Protein AF-A0A9D6BQ24-F1 (afdb_monomer_lite)

Radius of gyration: 35.03 Å; chains: 1; bounding box: 76×33×84 Å

Foldseek 3Di:
DDDPDDDPVNVVVVLVVCLVVQPLDDDDLVNQVSCCVNVVDHDPPRDRPCVVVSRVVSVLVPDDPVRNVVVVVVVVVVVVVVVVVVVVVVVCVVVVVVVCLVVVLLVQLLVCVVVVDDLVVSCVVSVHDSVVSVVSVVVVVD

pLDDT: mean 91.14, std 6.83, range [42.44, 97.69]

Secondary structure (DSSP, 8-state):
-PPPPPPHHHHHHHHHHHHHH--S---SHHHHHHHHHHHS---TT---TTHHHHHHHHHHHHS-HHHHHHHHHHHHHHHHHHHHHHHHHHHHHHHHHHHHHHHHHHHHHHHHHHTT--HHHHHHHHT--HHHHHHHHHHHH-

Sequence (142 aa):
MEKPLISFDYAIKYLLKCIQKFNDEIRSEIDEWLYMAKHEQIRPDFQSRGMEKVSERLQILKMTDVERRNYWQYLKQSASEQDYYLCAEAKGRAEGKMEGQAESKVETAIKLLKLGLDKSLIATATDLVLEQVEQLEKELNS

Structure (mmCIF, N/CA/C/O backbone):
data_AF-A0A9D6BQ24-F1
#
_entry.id   AF-A0A9D6BQ24-F1
#
loop_
_atom_site.group_PDB
_atom_site.id
_atom_site.type_symbol
_atom_site.label_atom_id
_atom_site.label_alt_id
_atom_site.label_comp_id
_atom_site.label_asym_id
_atom_site.label_entity_id
_atom_site.label_seq_id
_atom_site.pdbx_PDB_ins_code
_atom_site.Cartn_x
_atom_site.Cartn_y
_atom_site.Cartn_z
_atom_site.occupancy
_atom_site.B_iso_or_equiv
_atom_site.auth_seq_id
_atom_site.auth_comp_id
_atom_site.auth_asym_id
_atom_site.auth_atom_id
_atom_site.pdbx_PDB_model_num
ATOM 1 N N . MET A 1 1 ? 41.443 19.665 -13.534 1.00 42.44 1 MET A N 1
ATOM 2 C CA . MET A 1 1 ? 40.699 19.850 -14.797 1.00 42.44 1 MET A CA 1
ATOM 3 C C . MET A 1 1 ? 39.318 19.257 -14.599 1.00 42.44 1 MET A C 1
ATOM 5 O O . MET A 1 1 ? 39.213 18.044 -14.464 1.00 42.44 1 MET A O 1
ATOM 9 N N . GLU A 1 2 ? 38.289 20.092 -14.489 1.00 58.97 2 GLU A N 1
ATOM 10 C CA . GLU A 1 2 ? 36.900 19.624 -14.464 1.00 58.97 2 GLU A CA 1
ATOM 11 C C . GLU A 1 2 ? 36.535 19.109 -15.860 1.00 58.97 2 GLU A C 1
ATOM 13 O O . GLU A 1 2 ? 36.794 19.775 -16.863 1.00 58.97 2 GLU A O 1
ATOM 18 N N . LYS A 1 3 ? 36.003 17.885 -15.946 1.00 58.94 3 LYS A N 1
ATOM 19 C CA . LYS A 1 3 ? 35.505 17.350 -17.217 1.00 58.94 3 LYS A CA 1
ATOM 20 C C . LYS A 1 3 ? 34.317 18.215 -17.658 1.00 58.94 3 LYS A C 1
ATOM 22 O O . LYS A 1 3 ? 33.426 18.429 -16.835 1.00 58.94 3 LYS A O 1
ATOM 27 N N . PRO A 1 4 ? 34.268 18.693 -18.914 1.00 71.56 4 PRO A N 1
ATOM 28 C CA . PRO A 1 4 ? 33.129 19.467 -19.383 1.00 71.56 4 PRO A CA 1
ATOM 29 C C . PRO A 1 4 ? 31.863 18.614 -19.285 1.00 71.56 4 PRO A C 1
ATOM 31 O O . PRO A 1 4 ? 31.845 17.456 -19.712 1.00 71.56 4 PRO A O 1
ATOM 34 N N . LEU A 1 5 ? 30.814 19.185 -18.694 1.00 75.56 5 LEU A N 1
ATOM 35 C CA . LEU A 1 5 ? 29.521 18.527 -18.573 1.00 75.56 5 LEU A CA 1
ATOM 36 C C . LEU A 1 5 ? 28.941 18.352 -19.982 1.00 75.56 5 LEU A C 1
ATOM 38 O O . LEU A 1 5 ? 28.716 19.326 -20.701 1.00 75.56 5 LEU A O 1
ATOM 42 N N . ILE A 1 6 ? 28.727 17.107 -20.401 1.00 77.12 6 ILE A N 1
ATOM 43 C CA . ILE A 1 6 ? 28.068 16.817 -21.674 1.00 77.12 6 ILE A CA 1
ATOM 44 C C . ILE A 1 6 ? 26.615 17.285 -21.555 1.00 77.12 6 ILE A C 1
ATOM 46 O O . ILE A 1 6 ? 25.906 16.881 -20.634 1.00 77.12 6 ILE A O 1
ATOM 50 N N . SER A 1 7 ? 26.168 18.132 -22.486 1.00 88.25 7 SER A N 1
ATOM 51 C CA . SER A 1 7 ? 24.765 18.550 -22.547 1.00 88.25 7 SER A CA 1
ATOM 52 C C . SER A 1 7 ? 23.850 17.335 -22.717 1.00 88.25 7 SER A C 1
ATOM 54 O O . SER A 1 7 ? 24.127 16.452 -23.532 1.00 88.25 7 SER A O 1
ATOM 56 N N . PHE A 1 8 ? 22.735 17.308 -21.987 1.00 87.25 8 PHE A N 1
ATOM 57 C CA . PHE A 1 8 ? 21.748 16.230 -22.058 1.00 87.25 8 PHE A CA 1
ATOM 58 C C . PHE A 1 8 ? 21.223 16.005 -23.487 1.00 87.25 8 PHE A C 1
ATOM 60 O O . PHE A 1 8 ? 21.099 14.865 -23.927 1.00 87.25 8 PHE A O 1
ATOM 67 N N . ASP A 1 9 ? 21.014 17.081 -24.252 1.00 89.62 9 ASP A N 1
ATOM 68 C CA . ASP A 1 9 ? 20.611 17.009 -25.664 1.00 89.62 9 ASP A CA 1
ATOM 69 C C . ASP A 1 9 ? 21.660 16.287 -26.530 1.00 89.62 9 ASP A C 1
ATOM 71 O O . ASP A 1 9 ? 21.327 15.438 -27.358 1.00 89.62 9 ASP A O 1
ATOM 75 N N . TYR A 1 10 ? 22.948 16.554 -26.291 1.00 89.62 10 TYR A N 1
ATOM 76 C CA . TYR A 1 10 ? 24.028 15.859 -26.990 1.00 89.62 10 TYR A CA 1
ATOM 77 C C . TYR A 1 10 ? 24.088 14.377 -26.599 1.00 89.62 10 TYR A C 1
ATOM 79 O O . TYR A 1 10 ? 24.262 13.520 -27.467 1.00 89.62 10 TYR A O 1
ATOM 87 N N . ALA A 1 11 ? 23.897 14.061 -25.314 1.00 89.44 11 ALA A N 1
ATOM 88 C CA . ALA A 1 11 ? 23.858 12.684 -24.831 1.00 89.44 11 ALA A CA 1
ATOM 89 C C . ALA A 1 11 ? 22.707 11.887 -25.469 1.00 89.44 11 ALA A C 1
ATOM 91 O O . ALA A 1 11 ? 22.939 10.775 -25.940 1.00 89.44 11 ALA A O 1
ATOM 92 N N . ILE A 1 12 ? 21.504 12.470 -25.572 1.00 90.00 12 ILE A N 1
ATOM 93 C CA . ILE A 1 12 ? 20.363 11.839 -26.258 1.00 90.00 12 ILE A CA 1
ATOM 94 C C . ILE A 1 12 ? 20.676 11.615 -27.737 1.00 90.00 12 ILE A C 1
ATOM 96 O O . ILE A 1 12 ? 20.488 10.509 -28.239 1.00 90.00 12 ILE A O 1
ATOM 100 N N . LYS A 1 13 ? 21.178 12.631 -28.447 1.00 90.94 13 LYS A N 1
ATOM 101 C CA . LYS A 1 13 ? 21.525 12.505 -29.875 1.00 90.94 13 LYS A CA 1
ATOM 102 C C . LYS A 1 13 ? 22.561 11.411 -30.116 1.00 90.94 13 LYS A C 1
ATOM 104 O O . LYS A 1 13 ? 22.441 10.641 -31.070 1.00 90.94 13 LYS A O 1
ATOM 109 N N . TYR A 1 14 ? 23.567 11.325 -29.249 1.00 90.19 14 TYR A N 1
ATOM 110 C CA . TYR A 1 14 ? 24.565 10.266 -29.304 1.00 90.19 14 TYR A CA 1
ATOM 111 C C . TYR A 1 14 ? 23.944 8.890 -29.030 1.00 90.19 14 TYR A C 1
ATOM 113 O O . TYR A 1 14 ? 24.172 7.962 -29.802 1.00 90.19 14 TYR A O 1
ATOM 121 N N . LEU A 1 15 ? 23.100 8.769 -28.001 1.00 90.00 15 LEU A N 1
ATOM 122 C CA . LEU A 1 15 ? 22.415 7.522 -27.661 1.00 90.00 15 LEU A CA 1
ATOM 123 C C . LEU A 1 15 ? 21.506 7.033 -28.798 1.00 90.00 15 LEU A C 1
ATOM 125 O O . LEU A 1 15 ? 21.563 5.861 -29.154 1.00 90.00 15 LEU A O 1
ATOM 129 N N . LEU A 1 16 ? 20.736 7.923 -29.432 1.00 91.88 16 LEU A N 1
ATOM 130 C CA . LEU A 1 16 ? 19.912 7.594 -30.602 1.00 91.88 16 LEU A CA 1
ATOM 131 C C . LEU A 1 16 ? 20.757 7.027 -31.749 1.00 91.88 16 LEU A C 1
ATOM 133 O O . LEU A 1 16 ? 20.372 6.051 -32.392 1.00 91.88 16 LEU A O 1
ATOM 137 N N . LYS A 1 17 ? 21.949 7.591 -31.973 1.00 92.00 17 LYS A N 1
ATOM 138 C CA . LYS A 1 17 ? 22.902 7.067 -32.956 1.00 92.00 17 LYS A CA 1
ATOM 139 C C . LYS A 1 17 ? 23.438 5.687 -32.559 1.00 92.00 17 LYS A C 1
ATOM 141 O O . LYS A 1 17 ? 23.648 4.857 -33.441 1.00 92.00 17 LYS A O 1
ATOM 146 N N . CYS A 1 18 ? 23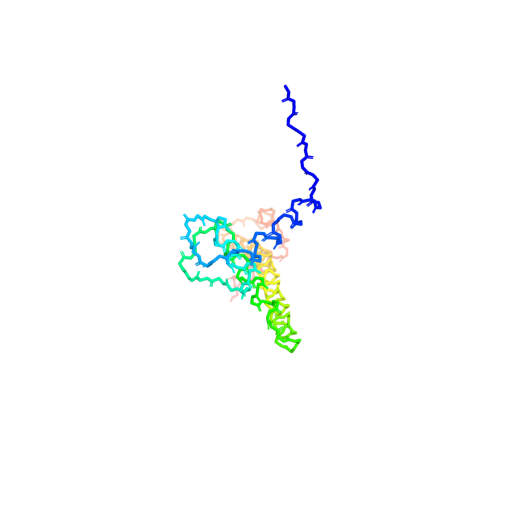.659 5.433 -31.269 1.00 90.88 18 CYS A N 1
ATOM 147 C CA . CYS A 1 18 ? 24.054 4.115 -30.766 1.00 90.88 18 CYS A CA 1
ATOM 148 C C . CYS A 1 18 ? 22.950 3.076 -30.984 1.00 90.88 18 CYS A C 1
ATOM 150 O O . CYS A 1 18 ? 23.246 2.006 -31.501 1.00 90.88 18 CYS A O 1
ATOM 152 N N . ILE A 1 19 ? 21.691 3.413 -30.691 1.00 92.69 19 ILE A N 1
ATOM 153 C CA . ILE A 1 19 ? 20.528 2.536 -30.912 1.00 92.69 19 ILE A CA 1
ATOM 154 C C . ILE A 1 19 ? 20.423 2.138 -32.392 1.00 92.69 19 ILE A C 1
ATOM 156 O O . ILE A 1 19 ? 20.262 0.964 -32.710 1.00 92.69 19 ILE A O 1
ATOM 160 N N . GLN A 1 20 ? 20.592 3.093 -33.312 1.00 90.75 20 GLN A N 1
ATOM 161 C CA . GLN A 1 20 ? 20.549 2.820 -34.756 1.00 90.75 20 GLN A CA 1
ATOM 162 C C . GLN A 1 20 ? 21.678 1.900 -35.239 1.00 90.75 20 GLN A C 1
ATOM 164 O O . GLN A 1 20 ? 21.490 1.134 -36.180 1.00 90.75 20 GLN A O 1
ATOM 169 N N . LYS A 1 21 ? 22.863 1.994 -34.625 1.00 91.88 21 LYS A N 1
ATOM 170 C CA . LYS A 1 21 ? 24.048 1.203 -34.992 1.00 91.88 21 LYS A CA 1
ATOM 171 C C . LYS A 1 21 ? 24.170 -0.111 -34.225 1.00 91.88 21 LYS A C 1
ATOM 173 O O . LYS A 1 21 ? 25.097 -0.873 -34.490 1.00 91.88 21 LYS A O 1
ATOM 178 N N . PHE A 1 22 ? 23.285 -0.352 -33.266 1.00 93.69 22 PHE A N 1
ATOM 179 C CA . PHE A 1 22 ? 23.334 -1.520 -32.407 1.00 93.69 22 PHE A CA 1
ATOM 180 C C . PHE A 1 22 ? 23.037 -2.796 -33.207 1.00 93.69 22 PHE A C 1
ATOM 182 O O . PHE A 1 22 ? 22.045 -2.870 -33.938 1.00 93.69 22 PHE A O 1
ATOM 189 N N . ASN A 1 23 ? 23.909 -3.794 -33.070 1.00 91.94 23 ASN A N 1
ATOM 190 C CA . ASN A 1 23 ? 23.910 -5.044 -33.836 1.00 91.94 23 ASN A CA 1
ATOM 191 C C . ASN A 1 23 ? 23.221 -6.215 -33.111 1.00 91.94 23 ASN A C 1
ATOM 193 O O . ASN A 1 23 ? 23.389 -7.356 -33.525 1.00 91.94 23 ASN A O 1
ATOM 197 N N . ASP A 1 24 ? 22.459 -5.939 -32.050 1.00 91.56 24 ASP A N 1
ATOM 198 C CA . ASP A 1 24 ? 21.716 -6.934 -31.265 1.00 91.56 24 ASP A CA 1
ATOM 199 C C . ASP A 1 24 ? 22.597 -7.945 -30.497 1.00 91.56 24 ASP A C 1
ATOM 201 O O . ASP A 1 24 ? 22.099 -8.938 -29.965 1.00 91.56 24 ASP A O 1
ATOM 205 N N . GLU A 1 25 ? 23.899 -7.663 -30.359 1.00 91.62 25 GLU A N 1
ATOM 206 C CA . GLU A 1 25 ? 24.808 -8.419 -29.495 1.00 91.62 25 GLU A CA 1
ATOM 207 C C . GLU A 1 25 ? 24.762 -7.888 -28.054 1.00 91.62 25 GLU A C 1
ATOM 209 O O . GLU A 1 25 ? 25.161 -6.758 -27.783 1.00 91.62 25 GLU A O 1
ATOM 214 N N . ILE A 1 26 ? 24.315 -8.724 -27.113 1.00 90.44 26 ILE A N 1
ATOM 215 C CA . ILE A 1 26 ? 24.235 -8.378 -25.687 1.00 90.44 26 ILE A CA 1
ATOM 216 C C . ILE A 1 26 ? 25.526 -8.800 -24.986 1.00 90.44 26 ILE A C 1
ATOM 218 O O . ILE A 1 26 ? 25.810 -9.994 -24.880 1.00 90.44 26 ILE A O 1
ATOM 222 N N . ARG A 1 27 ? 26.320 -7.833 -24.513 1.00 90.25 27 ARG A N 1
ATOM 223 C CA . ARG A 1 27 ? 27.568 -8.093 -23.766 1.00 90.25 27 ARG A CA 1
ATOM 224 C C . ARG A 1 27 ? 27.603 -7.412 -22.402 1.00 90.25 27 ARG A C 1
ATOM 226 O O . ARG A 1 27 ? 28.412 -7.779 -21.555 1.00 90.25 27 ARG A O 1
ATOM 233 N N . SER A 1 28 ? 26.756 -6.413 -22.200 1.00 91.12 28 SER A N 1
ATOM 234 C CA . SER A 1 28 ? 26.718 -5.575 -21.011 1.00 91.12 28 SER A CA 1
ATOM 235 C C . SER A 1 28 ? 25.302 -5.071 -20.733 1.00 91.12 28 SER A C 1
ATOM 237 O O . SER A 1 28 ? 24.435 -5.123 -21.603 1.00 91.12 28 SER A O 1
ATOM 239 N N . GLU A 1 29 ? 25.080 -4.522 -19.537 1.00 91.06 29 GLU A N 1
ATOM 240 C CA . GLU A 1 29 ? 23.784 -3.944 -19.155 1.00 91.06 29 GLU A CA 1
ATOM 241 C C . GLU A 1 29 ? 23.313 -2.863 -20.142 1.00 91.06 29 GLU A C 1
ATOM 243 O O . GLU A 1 29 ? 22.147 -2.828 -20.523 1.00 91.06 29 GLU A O 1
ATOM 248 N N . ILE A 1 30 ? 24.215 -1.997 -20.627 1.00 90.81 30 ILE A N 1
ATOM 249 C CA . ILE A 1 30 ? 23.843 -0.946 -21.588 1.00 90.81 30 ILE A CA 1
ATOM 250 C C . ILE A 1 30 ? 23.346 -1.530 -22.917 1.00 90.81 30 ILE A C 1
ATOM 252 O O . ILE A 1 30 ? 22.473 -0.932 -23.540 1.00 90.81 30 ILE A O 1
ATOM 256 N N . ASP A 1 31 ? 23.821 -2.710 -23.322 1.00 92.69 31 ASP A N 1
ATOM 257 C CA . ASP A 1 31 ? 23.346 -3.380 -24.537 1.00 92.69 31 ASP A CA 1
ATOM 258 C C . ASP A 1 31 ? 21.915 -3.896 -24.367 1.00 92.69 31 ASP A C 1
ATOM 260 O O . ASP A 1 31 ? 21.121 -3.819 -25.302 1.00 92.69 31 ASP A O 1
ATOM 264 N N . GLU A 1 32 ? 21.544 -4.351 -23.167 1.00 93.94 32 GLU A N 1
ATOM 265 C CA . GLU A 1 32 ? 20.152 -4.695 -22.856 1.00 93.94 32 GLU A CA 1
ATOM 266 C C . GLU A 1 32 ? 19.242 -3.462 -22.976 1.00 93.94 32 GLU A C 1
ATOM 268 O O . GLU A 1 32 ? 18.153 -3.535 -23.550 1.00 93.94 32 GLU A O 1
ATOM 273 N N . TRP A 1 33 ? 19.705 -2.299 -22.498 1.00 92.62 33 TRP A N 1
ATOM 274 C CA . TRP A 1 33 ? 18.996 -1.022 -22.653 1.00 92.62 33 TRP A CA 1
ATOM 275 C C . TRP A 1 33 ? 18.890 -0.575 -24.112 1.00 92.62 33 TRP A C 1
ATOM 277 O O . TRP A 1 33 ? 17.830 -0.098 -24.524 1.00 92.62 33 TRP A O 1
ATOM 287 N N . LEU A 1 34 ? 19.950 -0.745 -24.907 1.00 93.81 34 LEU A N 1
ATOM 288 C CA . LEU A 1 34 ? 19.937 -0.446 -26.341 1.00 93.81 34 LEU A CA 1
ATOM 289 C C . LEU A 1 34 ? 18.993 -1.384 -27.100 1.00 93.81 34 LEU A C 1
ATOM 291 O O . LEU A 1 34 ? 18.231 -0.915 -27.945 1.00 93.81 34 LEU A O 1
ATOM 295 N N . TYR A 1 35 ? 18.988 -2.677 -26.766 1.00 94.12 35 TYR A N 1
ATOM 296 C CA . TYR A 1 35 ? 18.057 -3.653 -27.328 1.00 94.12 35 TYR A CA 1
ATOM 297 C C . TYR A 1 35 ? 16.610 -3.278 -27.012 1.00 94.12 35 TYR A C 1
ATOM 299 O O . TYR A 1 35 ? 15.780 -3.212 -27.918 1.00 94.12 35 TYR A O 1
ATOM 307 N N . MET A 1 36 ? 16.312 -2.981 -25.743 1.00 93.00 36 MET A N 1
ATOM 308 C CA . MET A 1 36 ? 14.976 -2.567 -25.318 1.00 93.00 36 MET A CA 1
ATOM 309 C C . MET A 1 36 ? 14.525 -1.307 -26.056 1.00 93.00 36 MET A C 1
ATOM 311 O O . MET A 1 36 ? 13.414 -1.276 -26.575 1.00 93.00 36 MET A O 1
ATOM 315 N N . ALA A 1 37 ? 15.394 -0.301 -26.170 1.00 92.56 37 ALA A N 1
ATOM 316 C CA . ALA A 1 37 ? 15.075 0.939 -26.870 1.00 92.56 37 ALA A CA 1
ATOM 317 C C . ALA A 1 37 ? 14.884 0.749 -28.386 1.00 92.56 37 ALA A C 1
ATOM 319 O O . ALA A 1 37 ? 14.122 1.492 -28.998 1.00 92.56 37 ALA A O 1
ATOM 320 N N . LYS A 1 38 ? 15.569 -0.226 -28.996 1.00 93.31 38 LYS A N 1
ATOM 321 C CA . LYS A 1 38 ? 15.469 -0.529 -30.431 1.00 93.31 38 LYS A CA 1
ATOM 32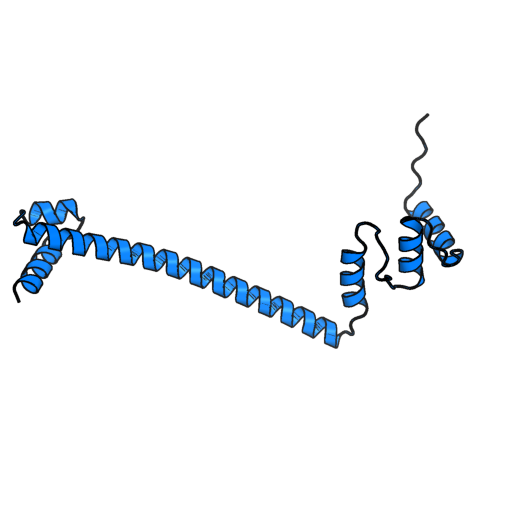2 C C . LYS A 1 38 ? 14.226 -1.345 -30.779 1.00 93.31 38 LYS A C 1
ATOM 324 O O . LYS A 1 38 ? 13.576 -1.062 -31.780 1.00 93.31 38 LYS A O 1
ATOM 329 N N . HIS A 1 39 ? 13.926 -2.370 -29.983 1.00 92.50 39 HIS A N 1
ATOM 330 C CA . HIS A 1 39 ? 12.881 -3.358 -30.282 1.00 92.50 39 HIS A CA 1
ATOM 331 C C . HIS A 1 39 ? 11.594 -3.142 -29.490 1.00 92.50 39 HIS A C 1
ATOM 333 O O . HIS A 1 39 ? 10.617 -3.854 -29.714 1.00 92.50 39 HIS A O 1
ATOM 339 N N . GLU A 1 40 ? 11.600 -2.205 -28.539 1.00 91.25 40 GLU A N 1
ATOM 340 C CA . GLU A 1 40 ? 10.511 -1.971 -27.588 1.00 91.25 40 GLU A CA 1
ATOM 341 C C . GLU A 1 40 ? 10.095 -3.270 -26.883 1.00 91.25 40 GLU A C 1
ATOM 343 O O . GLU A 1 40 ? 8.911 -3.555 -26.708 1.00 91.25 40 GLU A O 1
ATOM 348 N N . GLN A 1 41 ? 11.062 -4.126 -26.553 1.00 90.00 41 GLN A N 1
ATOM 349 C CA . GLN A 1 41 ? 10.846 -5.448 -25.965 1.00 90.00 41 GLN A CA 1
ATOM 350 C C . GLN A 1 41 ? 11.960 -5.777 -24.978 1.00 90.00 41 GLN A C 1
ATOM 352 O O . GLN A 1 41 ? 13.117 -5.418 -25.179 1.00 90.00 41 GLN A O 1
ATOM 357 N N . ILE A 1 42 ? 11.600 -6.494 -23.918 1.00 90.19 42 ILE A N 1
ATOM 358 C CA . ILE A 1 42 ? 12.527 -6.951 -22.884 1.00 90.19 42 ILE A CA 1
ATOM 359 C C . ILE A 1 42 ? 12.543 -8.468 -22.937 1.00 90.19 42 ILE A C 1
ATOM 361 O O . ILE A 1 42 ? 11.487 -9.103 -22.894 1.00 90.19 42 ILE A O 1
ATOM 365 N N . ARG A 1 43 ? 13.737 -9.045 -23.067 1.00 89.38 43 ARG A N 1
ATOM 366 C CA . ARG A 1 43 ? 13.899 -10.496 -23.039 1.00 89.38 43 ARG A CA 1
ATOM 367 C C . ARG A 1 43 ? 13.926 -10.986 -21.584 1.00 89.38 43 ARG A C 1
ATOM 369 O O . ARG A 1 43 ? 14.396 -10.254 -20.714 1.00 89.38 43 ARG A O 1
ATOM 376 N N . PRO A 1 44 ? 13.450 -12.212 -21.301 1.00 86.81 44 PRO A N 1
ATOM 377 C CA . PRO A 1 44 ? 13.380 -12.734 -19.933 1.00 86.81 44 PRO A CA 1
ATOM 378 C C . PRO A 1 44 ? 14.756 -12.945 -19.285 1.00 86.81 44 PRO A C 1
ATOM 380 O O . PRO A 1 44 ? 14.840 -13.058 -18.069 1.00 86.81 44 PRO A O 1
ATOM 383 N N . ASP A 1 45 ? 15.827 -13.008 -20.078 1.00 89.94 45 ASP A N 1
ATOM 384 C CA . ASP A 1 45 ? 17.199 -13.163 -19.599 1.00 89.94 45 ASP A CA 1
ATOM 385 C C . ASP A 1 45 ? 17.858 -11.848 -19.149 1.00 89.94 45 ASP A C 1
ATOM 387 O O . ASP A 1 45 ? 18.929 -11.902 -18.548 1.00 89.94 45 ASP A O 1
ATOM 391 N N . PHE A 1 46 ? 17.229 -10.688 -19.376 1.00 91.94 46 PHE A N 1
ATOM 392 C CA . PHE A 1 46 ? 17.803 -9.385 -19.017 1.00 91.94 46 PHE A CA 1
ATOM 393 C C . PHE A 1 46 ? 17.938 -9.222 -17.503 1.00 91.94 46 PHE A C 1
ATOM 395 O O . PHE A 1 46 ? 16.982 -9.435 -16.757 1.00 91.94 46 PHE A O 1
ATOM 402 N N . GLN A 1 47 ? 19.125 -8.810 -17.055 1.00 87.56 47 GLN A N 1
ATOM 403 C CA . GLN A 1 47 ? 19.447 -8.639 -15.632 1.00 87.56 47 GLN A CA 1
ATOM 404 C C . GLN A 1 47 ? 19.584 -7.168 -15.224 1.00 87.56 47 GLN A C 1
ATOM 406 O O . GLN A 1 47 ? 19.739 -6.862 -14.039 1.00 87.56 47 GLN A O 1
ATOM 411 N N . SER A 1 48 ? 19.517 -6.238 -16.182 1.00 91.88 48 SER A N 1
ATOM 412 C CA . SER A 1 48 ? 19.712 -4.816 -15.918 1.00 91.88 48 SER A CA 1
ATOM 413 C C . SER A 1 48 ? 18.724 -4.277 -14.888 1.00 91.88 48 SER A C 1
ATOM 415 O O . SER A 1 48 ? 17.500 -4.445 -14.974 1.00 91.88 48 SER A O 1
ATOM 417 N N . ARG A 1 49 ? 19.262 -3.533 -13.920 1.00 91.00 49 ARG A N 1
ATOM 418 C CA . ARG A 1 49 ? 18.478 -2.926 -12.845 1.00 91.00 49 ARG A CA 1
ATOM 419 C C . ARG A 1 49 ? 17.395 -2.005 -13.408 1.00 91.00 49 ARG A C 1
ATOM 421 O O . ARG A 1 49 ? 17.697 -0.983 -14.008 1.00 91.00 49 ARG A O 1
ATOM 428 N N . GLY A 1 50 ? 16.134 -2.299 -13.104 1.00 88.31 50 GLY A N 1
ATOM 429 C CA . GLY A 1 50 ? 14.992 -1.470 -13.502 1.00 88.31 50 GLY A CA 1
ATOM 430 C C . GLY A 1 50 ? 14.271 -1.931 -14.769 1.00 88.31 50 GLY A C 1
ATOM 431 O O . GLY A 1 50 ? 13.226 -1.358 -15.075 1.00 88.31 50 GLY A O 1
ATOM 432 N N . MET A 1 51 ? 14.749 -2.983 -15.446 1.00 90.94 51 MET A N 1
ATOM 433 C CA . MET A 1 51 ? 14.051 -3.589 -16.590 1.00 90.94 5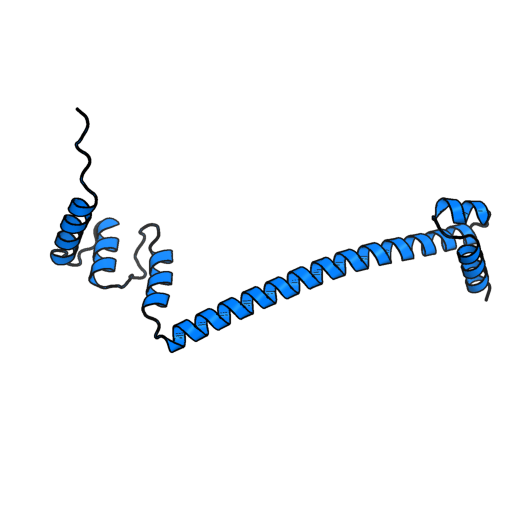1 MET A CA 1
ATOM 434 C C . MET A 1 51 ? 12.639 -4.065 -16.244 1.00 90.94 51 MET A C 1
ATOM 436 O O . MET A 1 51 ? 11.734 -3.904 -17.053 1.00 90.94 51 MET A O 1
ATOM 440 N N . GLU A 1 52 ? 12.409 -4.557 -15.026 1.00 89.88 52 GLU A N 1
ATOM 441 C CA . GLU A 1 52 ? 11.074 -4.949 -14.551 1.00 89.88 52 GLU A CA 1
ATOM 442 C C . GLU A 1 52 ? 10.068 -3.786 -14.628 1.00 89.88 52 GLU A C 1
ATOM 444 O O . GLU A 1 52 ? 9.037 -3.890 -15.287 1.00 89.88 52 GLU A O 1
ATOM 449 N N . LYS A 1 53 ? 10.425 -2.617 -14.081 1.00 91.06 53 LYS A N 1
ATOM 450 C CA . LYS A 1 53 ? 9.579 -1.410 -14.133 1.00 91.06 53 LYS A CA 1
ATOM 451 C C . LYS A 1 53 ? 9.348 -0.917 -15.559 1.00 91.06 53 LYS A C 1
ATOM 453 O O . LYS A 1 53 ? 8.294 -0.364 -15.873 1.00 91.06 53 LYS A O 1
ATOM 458 N N . VAL A 1 54 ? 10.353 -1.055 -16.422 1.00 92.75 54 VAL A N 1
ATOM 459 C CA . VAL A 1 54 ? 10.220 -0.705 -17.841 1.00 92.75 54 VAL A CA 1
ATOM 460 C C . VAL A 1 54 ? 9.277 -1.682 -18.533 1.00 92.75 54 VAL A C 1
ATOM 462 O O . VAL A 1 54 ? 8.435 -1.232 -19.300 1.00 92.75 54 VAL A O 1
ATOM 465 N N . SER A 1 55 ? 9.356 -2.977 -18.219 1.00 91.00 55 SER A N 1
ATOM 466 C CA . SER A 1 55 ? 8.461 -4.018 -18.735 1.00 91.00 55 SER A CA 1
ATOM 467 C C . SER A 1 55 ? 7.006 -3.716 -18.391 1.00 91.00 55 SER A C 1
ATOM 469 O O . SER A 1 55 ? 6.165 -3.658 -19.28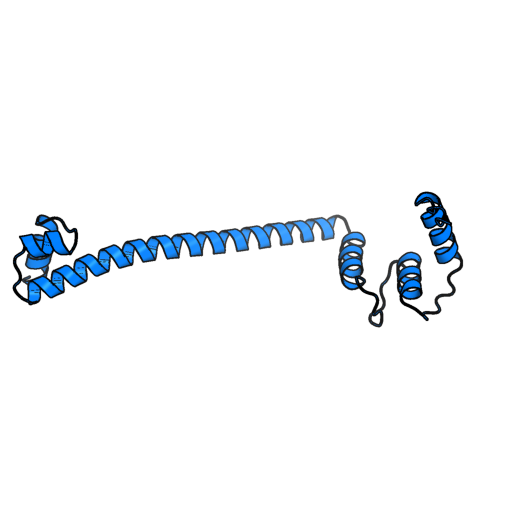5 1.00 91.00 55 SER A O 1
ATOM 471 N N . GLU A 1 56 ? 6.719 -3.408 -17.124 1.00 90.44 56 GLU A N 1
ATOM 472 C CA . GLU A 1 56 ? 5.383 -3.003 -16.670 1.00 90.44 56 GLU A CA 1
ATOM 473 C C . GLU A 1 56 ? 4.864 -1.781 -17.443 1.00 90.44 56 GLU A C 1
ATOM 475 O O . GLU A 1 56 ? 3.750 -1.779 -17.969 1.00 90.44 56 GLU A O 1
ATOM 480 N N . ARG A 1 57 ? 5.687 -0.731 -17.569 1.00 91.44 57 ARG A N 1
ATOM 481 C CA . ARG A 1 57 ? 5.295 0.476 -18.313 1.00 91.44 57 ARG A CA 1
ATOM 482 C C . ARG A 1 57 ? 5.084 0.201 -19.792 1.00 91.44 57 ARG A C 1
ATOM 484 O O . ARG A 1 57 ? 4.146 0.733 -20.378 1.00 91.44 57 ARG A O 1
ATOM 491 N N . LEU A 1 58 ? 5.940 -0.613 -20.392 1.00 91.25 58 LEU A N 1
ATOM 492 C CA . LEU A 1 58 ? 5.857 -0.993 -21.792 1.00 91.25 58 LEU A CA 1
ATOM 493 C C . LEU A 1 58 ? 4.574 -1.781 -22.072 1.00 91.25 58 LEU A C 1
ATOM 495 O O . LEU A 1 58 ? 3.923 -1.524 -23.080 1.00 91.25 58 LEU A O 1
ATOM 499 N N . GLN A 1 59 ? 4.168 -2.677 -21.168 1.00 89.62 59 GLN A N 1
ATOM 500 C CA . GLN A 1 59 ? 2.878 -3.364 -21.258 1.00 89.62 59 GLN A CA 1
ATOM 501 C C . GLN A 1 59 ? 1.722 -2.358 -21.272 1.00 89.62 59 GLN A C 1
ATOM 503 O O . GLN A 1 59 ? 0.885 -2.421 -22.165 1.00 89.62 59 GLN A O 1
ATOM 508 N N . ILE A 1 60 ? 1.720 -1.376 -20.362 1.00 88.62 60 ILE A N 1
ATOM 509 C CA . ILE A 1 60 ? 0.686 -0.326 -20.312 1.00 88.62 60 ILE A CA 1
ATOM 510 C C . ILE A 1 60 ? 0.682 0.539 -21.584 1.00 88.62 60 ILE A C 1
ATOM 512 O O . ILE A 1 60 ? -0.382 0.914 -22.081 1.00 88.62 60 ILE A O 1
ATOM 516 N N . LEU A 1 61 ? 1.857 0.875 -22.123 1.00 90.06 61 LEU A N 1
ATOM 517 C CA . LEU A 1 61 ? 1.976 1.669 -23.349 1.00 90.06 61 LEU A CA 1
ATOM 518 C C . LEU A 1 61 ? 1.483 0.908 -24.583 1.00 90.06 61 LEU A C 1
ATOM 520 O O . LEU A 1 61 ? 0.866 1.518 -25.454 1.00 90.06 61 LEU A O 1
ATOM 524 N N . LYS A 1 62 ? 1.712 -0.410 -24.629 1.00 90.62 62 LYS A N 1
ATOM 525 C CA . LYS A 1 62 ? 1.236 -1.298 -25.698 1.00 90.62 62 LYS A CA 1
ATOM 526 C C . LYS A 1 62 ? -0.262 -1.597 -25.627 1.00 90.62 62 LYS A C 1
ATOM 528 O O . LYS A 1 62 ? -0.818 -2.039 -26.628 1.00 90.62 62 LYS A O 1
ATOM 533 N N . MET A 1 63 ? -0.917 -1.352 -24.488 1.00 93.06 63 MET A N 1
ATOM 534 C CA . MET A 1 63 ? -2.371 -1.492 -24.371 1.00 93.06 63 MET A CA 1
ATOM 535 C C . MET A 1 63 ? -3.094 -0.530 -25.313 1.00 93.06 63 MET A C 1
ATOM 537 O O . MET A 1 63 ? -2.761 0.659 -25.397 1.00 93.06 63 MET A O 1
ATOM 541 N N . THR A 1 64 ? -4.158 -1.036 -25.929 1.00 94.62 64 THR A N 1
ATOM 542 C CA . THR A 1 64 ? -5.157 -0.228 -26.633 1.00 94.62 64 THR A CA 1
ATOM 543 C C . THR A 1 64 ? -5.883 0.712 -25.668 1.00 94.62 64 THR A C 1
ATOM 545 O O . THR A 1 64 ? -5.914 0.496 -24.454 1.00 94.62 64 THR A O 1
ATOM 548 N N . ASP A 1 65 ? -6.547 1.743 -26.193 1.00 93.62 65 ASP A N 1
ATOM 549 C CA . ASP A 1 65 ? -7.328 2.666 -25.359 1.00 93.62 65 ASP A CA 1
ATOM 550 C C . ASP A 1 65 ? -8.434 1.959 -24.562 1.00 93.62 65 ASP A C 1
ATOM 552 O O . ASP A 1 65 ? -8.773 2.383 -23.457 1.00 93.62 65 ASP A O 1
ATOM 556 N N . VAL A 1 66 ? -9.006 0.882 -25.111 1.00 94.69 66 VAL A N 1
ATOM 557 C CA . VAL A 1 66 ? -10.026 0.073 -24.429 1.00 94.69 66 VAL A CA 1
ATOM 558 C C . VAL A 1 66 ? -9.407 -0.683 -23.255 1.00 94.69 66 VAL A C 1
ATOM 560 O O . VAL A 1 66 ? -9.890 -0.564 -22.131 1.00 94.69 66 VAL A O 1
ATOM 563 N N . GLU A 1 67 ? -8.318 -1.413 -23.492 1.00 94.06 67 GLU A N 1
ATOM 564 C CA . GLU A 1 67 ? -7.616 -2.175 -22.451 1.00 94.06 67 GLU A CA 1
ATOM 565 C C . GLU A 1 67 ? -7.094 -1.261 -21.346 1.00 94.06 67 GLU A C 1
ATOM 567 O O . GLU A 1 67 ? -7.272 -1.550 -20.165 1.00 94.06 67 GLU A O 1
ATOM 572 N N . ARG A 1 68 ? -6.531 -0.108 -21.717 1.00 92.56 68 ARG A N 1
ATOM 573 C CA . ARG A 1 68 ? -6.035 0.879 -20.760 1.00 92.56 68 ARG A CA 1
ATOM 574 C C . ARG A 1 68 ? -7.159 1.424 -19.882 1.00 92.56 68 ARG A C 1
ATOM 576 O O . ARG A 1 68 ? -6.967 1.573 -18.680 1.00 92.56 68 ARG A O 1
ATOM 583 N N . ARG A 1 69 ? -8.343 1.701 -20.445 1.00 92.94 69 ARG A N 1
ATOM 584 C CA . ARG A 1 69 ? -9.519 2.107 -19.653 1.00 92.94 69 ARG A CA 1
ATOM 585 C C . ARG A 1 69 ? -9.954 1.017 -18.679 1.00 92.94 69 ARG A C 1
ATOM 587 O O . ARG A 1 69 ? -10.201 1.333 -17.520 1.00 92.94 69 ARG A O 1
ATOM 594 N N . ASN A 1 70 ? -10.007 -0.236 -19.124 1.00 94.56 70 ASN A N 1
ATOM 595 C CA . ASN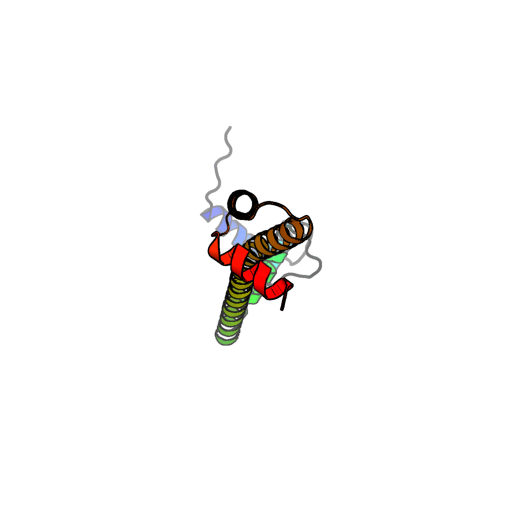 A 1 70 ? -10.361 -1.365 -18.261 1.00 94.56 70 ASN A CA 1
ATOM 596 C C . ASN A 1 70 ? -9.337 -1.542 -17.131 1.00 94.56 70 ASN A C 1
ATOM 598 O O . ASN A 1 70 ? -9.720 -1.720 -15.978 1.00 94.56 70 ASN A O 1
ATOM 602 N N . TYR A 1 71 ? -8.045 -1.407 -17.437 1.00 92.06 71 TYR A N 1
ATOM 603 C CA . TYR A 1 71 ? -6.973 -1.425 -16.445 1.00 92.06 71 TYR A CA 1
ATOM 604 C C . TYR A 1 71 ? -7.142 -0.314 -15.398 1.00 92.06 71 TYR A C 1
ATOM 606 O O . TYR A 1 71 ? -7.100 -0.578 -14.198 1.00 92.06 71 TYR A O 1
ATOM 614 N N . TRP A 1 72 ? -7.422 0.922 -15.825 1.00 92.50 72 TRP A N 1
ATOM 615 C CA . TRP A 1 72 ? -7.698 2.026 -14.900 1.00 92.50 72 TRP A CA 1
ATOM 616 C C . TRP A 1 72 ? -8.945 1.798 -14.045 1.00 92.50 72 TRP A C 1
ATOM 618 O O . TRP A 1 72 ? -8.943 2.139 -12.862 1.00 92.50 72 TRP A O 1
ATOM 628 N N . GLN A 1 73 ? -10.006 1.227 -14.619 1.00 95.12 73 GLN A N 1
ATOM 629 C CA . GLN A 1 73 ? -11.211 0.873 -13.868 1.00 95.12 73 GLN A CA 1
ATOM 630 C C . GLN A 1 73 ? -10.917 -0.187 -12.807 1.00 95.12 73 GLN A C 1
ATOM 632 O O . GLN A 1 73 ? -11.319 -0.008 -11.661 1.00 95.12 73 GLN A O 1
ATOM 637 N N . TYR A 1 74 ? -10.162 -1.228 -13.161 1.00 94.56 74 TYR A N 1
ATOM 638 C CA . TYR A 1 74 ? -9.711 -2.249 -12.220 1.00 94.56 74 TYR A CA 1
ATOM 639 C C . TYR A 1 74 ? -8.903 -1.643 -11.064 1.00 94.56 74 TYR A C 1
ATOM 641 O O . TYR A 1 74 ? -9.214 -1.893 -9.901 1.00 94.56 74 TYR A O 1
ATOM 649 N N . LEU A 1 75 ? -7.920 -0.784 -11.362 1.00 94.69 75 LEU A N 1
ATOM 650 C CA . LEU A 1 75 ? -7.126 -0.113 -10.327 1.00 94.69 75 LEU A CA 1
ATOM 651 C C . LEU A 1 75 ? -7.995 0.740 -9.398 1.00 94.69 75 LEU A C 1
ATOM 653 O O . LEU A 1 75 ? -7.829 0.702 -8.181 1.00 94.69 75 LEU A O 1
ATOM 657 N N . LYS A 1 76 ? -8.940 1.493 -9.968 1.00 95.94 76 LYS A N 1
ATOM 658 C CA . LYS A 1 76 ? -9.873 2.318 -9.197 1.00 95.94 76 LYS A CA 1
ATOM 659 C C . LYS A 1 76 ? -10.750 1.466 -8.281 1.00 95.94 76 LYS A C 1
ATOM 661 O O . LYS A 1 76 ? -10.960 1.838 -7.130 1.00 95.94 76 LYS A O 1
ATOM 666 N N . GLN A 1 77 ? -11.262 0.348 -8.790 1.00 96.56 77 GLN A N 1
ATOM 667 C CA . GLN A 1 77 ? -12.077 -0.574 -8.011 1.00 96.56 77 GLN A CA 1
ATOM 668 C C . GLN A 1 77 ? -11.267 -1.190 -6.866 1.00 96.56 77 GLN A C 1
ATOM 670 O O . GLN A 1 77 ? -11.700 -1.121 -5.722 1.00 96.56 77 GLN A O 1
ATOM 675 N N . SER A 1 78 ? -10.066 -1.696 -7.148 1.00 95.12 78 SER A N 1
ATOM 676 C CA . SER A 1 78 ? -9.197 -2.296 -6.132 1.00 95.12 78 SER A CA 1
ATOM 677 C C . SER A 1 78 ? -8.834 -1.308 -5.016 1.00 95.12 78 SER A C 1
ATOM 679 O O . SER A 1 78 ? -8.920 -1.664 -3.843 1.00 95.12 78 SER A O 1
ATOM 681 N N . ALA A 1 79 ? -8.499 -0.059 -5.357 1.00 95.62 79 ALA A N 1
ATOM 682 C CA . ALA A 1 79 ? -8.238 0.982 -4.361 1.00 95.62 79 ALA A CA 1
ATOM 683 C C . ALA A 1 79 ? -9.482 1.282 -3.508 1.00 95.62 79 ALA A C 1
ATOM 685 O O . ALA A 1 79 ? -9.401 1.336 -2.285 1.00 95.62 79 ALA A O 1
ATOM 686 N N . SER A 1 80 ? -10.653 1.402 -4.143 1.00 96.00 80 SER A N 1
ATOM 687 C CA . SER A 1 80 ? -11.913 1.637 -3.432 1.00 96.00 80 SER A CA 1
ATOM 688 C C . SER A 1 80 ? -12.280 0.494 -2.482 1.00 96.00 80 SER A C 1
ATOM 690 O O . SER A 1 80 ? -12.839 0.743 -1.416 1.00 96.00 80 SER A O 1
ATOM 692 N N . GLU A 1 81 ? -12.010 -0.753 -2.866 1.00 95.50 81 GLU A N 1
ATOM 693 C CA . GLU A 1 81 ? -12.247 -1.923 -2.019 1.00 95.50 81 GLU A CA 1
ATOM 694 C C . GLU A 1 81 ? -11.303 -1.924 -0.814 1.00 95.50 81 GLU A C 1
ATOM 696 O O . GLU A 1 81 ? -11.752 -2.118 0.314 1.00 95.50 81 GLU A O 1
ATOM 701 N N . GLN A 1 82 ? -10.014 -1.643 -1.023 1.00 96.44 82 GLN A N 1
ATOM 702 C CA . GLN A 1 82 ? -9.043 -1.513 0.068 1.00 96.44 82 GLN A CA 1
ATOM 703 C C . GLN A 1 82 ? -9.455 -0.433 1.069 1.00 96.44 82 GLN A C 1
ATOM 705 O O . GLN A 1 82 ? -9.470 -0.690 2.273 1.00 96.44 82 GLN A O 1
ATOM 710 N N . ASP A 1 83 ? -9.860 0.739 0.580 1.00 96.50 83 ASP A N 1
ATOM 711 C CA . ASP A 1 83 ? -10.349 1.823 1.431 1.00 96.50 83 ASP A CA 1
ATOM 712 C C . ASP A 1 83 ? -11.585 1.397 2.234 1.00 96.50 83 ASP A C 1
ATOM 714 O O . ASP A 1 83 ? -11.681 1.690 3.430 1.00 96.50 83 ASP A O 1
ATOM 718 N N . TYR A 1 84 ? -12.514 0.663 1.611 1.00 97.38 84 TYR A N 1
ATOM 719 C CA . TYR A 1 84 ? -13.688 0.124 2.294 1.00 97.38 84 TYR A CA 1
ATOM 720 C C . TYR A 1 84 ? -13.300 -0.815 3.443 1.00 97.38 84 TYR A C 1
ATOM 722 O O . TYR A 1 84 ? -13.805 -0.648 4.555 1.00 97.38 84 TYR A O 1
ATOM 730 N N . TYR A 1 85 ? -12.377 -1.754 3.212 1.00 96.38 85 TYR A N 1
ATOM 731 C CA . TYR A 1 85 ? -11.900 -2.668 4.254 1.00 96.38 85 TYR A CA 1
ATOM 732 C C . TYR A 1 85 ? -11.207 -1.930 5.399 1.00 96.38 85 TYR A C 1
ATOM 734 O O . TYR A 1 85 ? -11.509 -2.198 6.561 1.00 96.38 85 TYR A O 1
ATOM 742 N N . LEU A 1 86 ? -10.336 -0.967 5.091 1.00 97.06 86 LEU A N 1
ATOM 743 C CA . LEU A 1 86 ? -9.654 -0.158 6.104 1.00 97.06 86 LEU A CA 1
ATOM 744 C C . LEU A 1 86 ? -10.653 0.639 6.949 1.00 97.06 86 LEU A C 1
ATOM 746 O O . LEU A 1 86 ? -10.548 0.677 8.176 1.00 97.06 86 LEU A O 1
ATOM 750 N N . CYS A 1 87 ? -11.659 1.240 6.309 1.00 96.44 87 CYS A N 1
ATOM 751 C CA . CYS A 1 87 ? -12.727 1.946 7.008 1.00 96.44 87 CYS A CA 1
ATOM 752 C C . CYS A 1 87 ? -13.548 1.004 7.895 1.00 96.44 87 CYS A C 1
ATOM 754 O O . CYS A 1 87 ? -13.870 1.361 9.029 1.00 96.44 87 CYS A O 1
ATOM 756 N N . ALA A 1 88 ? -13.894 -0.183 7.395 1.00 97.19 88 ALA A N 1
ATOM 757 C CA . ALA A 1 88 ? -14.662 -1.174 8.139 1.00 97.19 88 ALA A CA 1
ATOM 758 C C . ALA A 1 88 ? -13.885 -1.697 9.355 1.00 97.19 88 ALA A C 1
ATOM 760 O O . ALA A 1 88 ? -14.433 -1.749 10.454 1.00 97.19 88 ALA A O 1
ATOM 761 N N . GLU A 1 89 ? -12.598 -2.008 9.194 1.00 97.69 89 GLU A N 1
ATOM 762 C CA . GLU A 1 89 ? -11.740 -2.456 10.291 1.00 97.69 89 GLU A CA 1
ATOM 763 C C . GLU A 1 89 ? -11.573 -1.364 11.355 1.00 97.69 89 GLU A C 1
ATOM 765 O O . GLU A 1 89 ? -11.691 -1.634 12.551 1.00 97.69 89 GLU A O 1
ATOM 770 N N . ALA A 1 90 ? -11.343 -0.116 10.935 1.00 96.81 90 ALA A N 1
ATOM 771 C CA . ALA A 1 90 ? -11.214 1.009 11.854 1.00 96.81 90 ALA A CA 1
ATOM 772 C C . ALA A 1 90 ? -12.499 1.234 12.666 1.00 96.81 90 ALA A C 1
ATOM 774 O O . ALA A 1 90 ? -12.427 1.414 13.884 1.00 96.81 90 ALA A O 1
ATOM 775 N N . LYS A 1 91 ? -13.668 1.178 12.011 1.00 96.50 91 LYS A N 1
ATOM 776 C CA . LYS A 1 91 ? -14.971 1.271 12.684 1.00 96.50 91 LYS A CA 1
ATOM 777 C C . LYS A 1 91 ? -15.189 0.114 13.651 1.00 96.50 91 LYS A C 1
ATOM 779 O O . LYS A 1 91 ? -15.443 0.370 14.820 1.00 96.50 91 LYS A O 1
ATOM 784 N N . GLY A 1 92 ? -14.982 -1.126 13.209 1.00 97.50 92 GLY A N 1
ATOM 785 C CA . GLY A 1 92 ? -15.165 -2.307 14.054 1.00 97.50 92 GLY A CA 1
ATOM 786 C C . GLY A 1 92 ? -14.248 -2.314 15.280 1.00 97.50 92 GLY A C 1
ATOM 787 O O . GLY A 1 92 ? -14.682 -2.648 16.378 1.00 97.50 92 GLY A O 1
ATOM 788 N N . ARG A 1 93 ? -12.990 -1.870 15.144 1.00 96.38 93 ARG A N 1
ATOM 789 C CA . ARG A 1 93 ? -12.081 -1.707 16.294 1.00 96.38 93 ARG A CA 1
ATOM 790 C C . ARG A 1 93 ? -12.555 -0.623 17.263 1.00 96.38 93 ARG A C 1
ATOM 792 O O . ARG A 1 93 ? -12.398 -0.784 18.471 1.00 96.38 93 ARG A O 1
ATOM 799 N N . ALA A 1 94 ? -13.084 0.488 16.750 1.00 96.44 94 ALA A N 1
ATOM 800 C CA . ALA A 1 94 ? -13.597 1.571 17.582 1.00 96.44 94 ALA A CA 1
ATOM 801 C C . ALA A 1 94 ? -14.868 1.149 18.333 1.00 96.44 94 ALA A C 1
ATOM 803 O O . ALA A 1 94 ? -14.933 1.320 19.549 1.00 96.44 94 ALA A O 1
ATOM 804 N N . GLU A 1 95 ? -15.829 0.554 17.628 1.00 96.38 95 GLU A N 1
ATOM 805 C CA . GLU A 1 95 ? -17.078 0.027 18.187 1.00 96.38 95 GLU A CA 1
ATOM 806 C C . GLU A 1 95 ? -16.792 -1.068 19.216 1.00 96.38 95 GLU A C 1
ATOM 808 O O . GLU A 1 95 ? -17.160 -0.908 20.376 1.00 96.38 95 GLU A O 1
ATOM 813 N N . GLY A 1 96 ? -15.999 -2.086 18.868 1.00 96.69 96 GLY A N 1
ATOM 814 C CA . GLY A 1 96 ? -15.661 -3.172 19.791 1.00 96.69 96 GLY A CA 1
ATOM 815 C C . GLY A 1 96 ? -14.893 -2.709 21.035 1.00 96.69 96 GLY A C 1
ATOM 816 O O . GLY A 1 96 ? -15.052 -3.275 22.115 1.00 96.69 96 GLY A O 1
ATOM 817 N N . LYS A 1 97 ? -14.089 -1.640 20.934 1.00 95.88 97 LYS A N 1
ATOM 818 C CA . LYS A 1 97 ? -13.453 -1.035 22.113 1.00 95.88 97 LYS A CA 1
ATOM 819 C C . LYS A 1 97 ? -14.480 -0.353 23.018 1.00 95.88 97 LYS A C 1
ATOM 821 O O . LYS A 1 97 ? -14.359 -0.464 24.235 1.00 95.88 97 LYS A O 1
ATOM 826 N N . MET A 1 98 ? -15.447 0.363 22.448 1.00 94.50 98 MET A N 1
ATOM 827 C CA . MET A 1 98 ? -16.506 1.013 23.225 1.00 94.50 98 MET A CA 1
ATOM 828 C C . MET A 1 98 ? -17.433 -0.020 23.875 1.00 94.50 98 MET A C 1
ATOM 830 O O . MET A 1 98 ? -17.700 0.083 25.070 1.00 94.50 98 MET A O 1
ATOM 834 N N . GLU A 1 99 ? -17.859 -1.035 23.124 1.00 94.69 99 GLU A N 1
ATOM 835 C CA . GLU A 1 99 ? -18.702 -2.129 23.620 1.00 94.69 99 GLU A CA 1
ATOM 836 C C . GLU A 1 99 ? -17.992 -2.908 24.728 1.00 94.69 99 GLU A C 1
ATOM 838 O O . GLU A 1 99 ? -18.519 -3.000 25.833 1.00 94.69 99 GLU A O 1
ATOM 843 N N . GLY A 1 100 ? -16.743 -3.335 24.519 1.00 95.00 100 GLY A N 1
ATOM 844 C CA . GLY A 1 100 ? -15.980 -4.046 25.550 1.00 95.00 100 GLY A CA 1
ATOM 845 C C . GLY A 1 100 ? -15.737 -3.212 26.816 1.00 95.00 100 GLY A C 1
ATOM 846 O O . GLY A 1 100 ? -15.716 -3.744 27.928 1.00 95.00 100 GLY A O 1
ATOM 847 N N . GLN A 1 101 ? -15.593 -1.888 26.692 1.00 93.44 101 GLN A N 1
ATOM 848 C CA . GLN A 1 101 ? -15.533 -0.995 27.855 1.00 93.44 101 GLN A CA 1
ATOM 849 C C . GLN A 1 101 ? -16.872 -0.926 28.600 1.00 93.44 101 GLN A C 1
ATOM 851 O O . GLN A 1 101 ? -16.877 -0.935 29.828 1.00 93.44 101 GLN A O 1
ATOM 856 N N . ALA A 1 102 ? -17.997 -0.867 27.890 1.00 92.31 102 ALA A N 1
ATOM 857 C CA . ALA A 1 102 ? -19.320 -0.866 28.506 1.00 92.31 102 ALA A CA 1
ATOM 858 C C . ALA A 1 102 ? -19.643 -2.216 29.175 1.00 92.31 102 ALA A C 1
ATOM 860 O O . ALA A 1 102 ? -20.031 -2.249 30.343 1.00 92.31 102 ALA A O 1
ATOM 861 N N . GLU A 1 103 ? -19.411 -3.327 28.476 1.00 93.62 103 GLU A N 1
ATOM 862 C CA . GLU A 1 103 ? -19.642 -4.685 28.977 1.00 93.62 103 GLU A CA 1
ATOM 863 C C . GLU A 1 103 ? -18.775 -4.986 30.200 1.00 93.62 103 GLU A C 1
ATOM 865 O O . GLU A 1 103 ? -19.280 -5.457 31.216 1.00 93.62 103 GLU A O 1
ATOM 870 N N . SER A 1 104 ? -17.485 -4.634 30.166 1.00 93.75 104 SER A N 1
ATOM 871 C CA . SER A 1 104 ? -16.593 -4.863 31.311 1.00 93.75 104 SER A CA 1
ATOM 872 C C . SER A 1 104 ? -17.005 -4.084 32.564 1.00 93.75 104 SER A C 1
ATOM 874 O O . SER A 1 104 ? -16.864 -4.611 33.672 1.00 93.75 104 SER A O 1
ATOM 876 N N . LYS A 1 105 ? -17.563 -2.872 32.424 1.00 93.56 105 LYS A N 1
ATOM 877 C CA . LYS A 1 105 ? -18.142 -2.119 33.552 1.00 93.56 105 LYS A CA 1
ATOM 878 C C . LYS A 1 105 ? -19.327 -2.861 34.161 1.00 93.56 105 LYS A C 1
ATOM 880 O O . LYS A 1 105 ? -19.363 -3.049 35.377 1.00 93.56 105 LYS A O 1
ATOM 885 N N . VAL A 1 106 ? -20.249 -3.333 33.322 1.00 93.12 106 VAL A N 1
ATOM 886 C CA . VAL A 1 106 ? -21.435 -4.090 33.751 1.00 93.12 106 VAL A CA 1
ATOM 887 C C . VAL A 1 106 ? -21.042 -5.416 34.405 1.00 93.12 106 VAL A C 1
ATOM 889 O O . VAL A 1 106 ? -21.479 -5.709 35.516 1.00 93.12 106 VAL A O 1
ATOM 892 N N . GLU A 1 107 ? -20.158 -6.197 33.784 1.00 93.94 107 GLU A N 1
ATOM 893 C CA . GLU A 1 107 ? -19.671 -7.453 34.358 1.00 93.94 107 GLU A CA 1
ATOM 894 C C . GLU A 1 107 ? -18.987 -7.247 35.711 1.00 93.94 107 GLU A C 1
ATOM 896 O O . GLU A 1 107 ? -19.161 -8.049 36.633 1.00 93.94 107 GLU A O 1
ATOM 901 N N . THR A 1 108 ? -18.188 -6.185 35.830 1.00 93.50 108 THR A N 1
ATOM 902 C CA . THR A 1 108 ? -17.518 -5.840 37.085 1.00 93.50 108 THR A CA 1
ATOM 903 C C . THR A 1 108 ? -18.552 -5.476 38.144 1.00 93.50 108 THR A C 1
ATOM 905 O O . THR A 1 108 ? -18.490 -6.019 39.244 1.00 93.50 108 THR A O 1
ATOM 908 N N . ALA A 1 109 ? -19.553 -4.657 37.813 1.00 93.12 109 ALA A N 1
ATOM 909 C CA . ALA A 1 109 ? -20.636 -4.316 38.733 1.00 93.12 109 ALA A CA 1
ATOM 910 C C . ALA A 1 109 ? -21.399 -5.560 39.218 1.00 93.12 109 ALA A C 1
ATOM 912 O O . ALA A 1 109 ? -21.595 -5.723 40.420 1.00 93.12 109 ALA A O 1
ATOM 913 N N . ILE A 1 110 ? -21.736 -6.493 38.319 1.00 92.62 110 ILE A N 1
ATOM 914 C CA . ILE A 1 110 ? -22.396 -7.761 38.672 1.00 92.62 110 ILE A CA 1
ATOM 915 C C . ILE A 1 110 ? -21.524 -8.600 39.617 1.00 92.62 110 ILE A C 1
ATOM 917 O O . ILE A 1 110 ? -22.024 -9.156 40.598 1.00 92.62 110 ILE A O 1
ATOM 921 N N . LYS A 1 111 ? -20.215 -8.708 39.349 1.00 94.06 111 LYS A N 1
ATOM 922 C CA . LYS A 1 111 ? -19.279 -9.437 40.223 1.00 94.06 111 LYS A CA 1
ATOM 923 C C . LYS A 1 111 ? -19.220 -8.807 41.617 1.00 94.06 111 LYS A C 1
ATOM 925 O O . LYS A 1 111 ? -19.239 -9.540 42.601 1.00 94.06 111 LYS A O 1
ATOM 930 N N . LEU A 1 112 ? -19.197 -7.477 41.712 1.00 93.31 112 LEU A N 1
ATOM 931 C CA . LEU A 1 112 ? -19.165 -6.763 42.992 1.00 93.31 112 LEU A CA 1
ATOM 932 C C . LEU A 1 112 ? -20.492 -6.885 43.762 1.00 93.31 112 LEU A C 1
ATOM 934 O O . LEU A 1 112 ? -20.463 -7.089 44.975 1.00 93.31 112 LEU A O 1
ATOM 938 N N . LEU A 1 113 ? -21.638 -6.850 43.072 1.00 92.44 113 LEU A N 1
ATOM 939 C CA . LEU A 1 113 ? -22.957 -7.096 43.673 1.00 92.44 113 LEU A CA 1
ATOM 940 C C . LEU A 1 113 ? -23.041 -8.504 44.280 1.00 92.44 113 LEU A C 1
ATOM 942 O O . LEU A 1 113 ? -23.474 -8.662 45.418 1.00 92.44 113 LEU A O 1
ATOM 946 N N . LYS A 1 114 ? -22.541 -9.526 43.572 1.00 92.12 114 LYS A N 1
ATOM 947 C CA . LYS A 1 114 ? -22.472 -10.910 44.084 1.00 92.12 114 LYS A CA 1
ATOM 948 C C . LYS A 1 114 ? -21.585 -11.062 45.323 1.00 92.12 114 LYS A C 1
ATOM 950 O O . LYS A 1 114 ? -21.795 -11.984 46.104 1.00 92.12 114 LYS A O 1
ATOM 955 N N . LEU A 1 115 ? -20.600 -10.180 45.500 1.00 92.81 115 LEU A N 1
ATOM 956 C CA . LEU A 1 115 ? -19.742 -10.135 46.688 1.00 92.81 115 LEU A CA 1
ATOM 957 C C . LEU A 1 115 ? -20.379 -9.371 47.863 1.00 92.81 115 LEU A C 1
ATOM 959 O O . LEU A 1 115 ? -19.788 -9.331 48.940 1.00 92.81 115 LEU A O 1
ATOM 963 N N . GLY A 1 116 ? -21.566 -8.781 47.680 1.00 89.69 116 GLY A N 1
ATOM 964 C CA . GLY A 1 116 ? -22.295 -8.064 48.729 1.00 89.69 116 GLY A CA 1
ATOM 965 C C . GLY A 1 116 ? -21.736 -6.675 49.047 1.00 89.69 116 GLY A C 1
ATOM 966 O O . GLY A 1 116 ? -21.896 -6.194 50.167 1.00 89.69 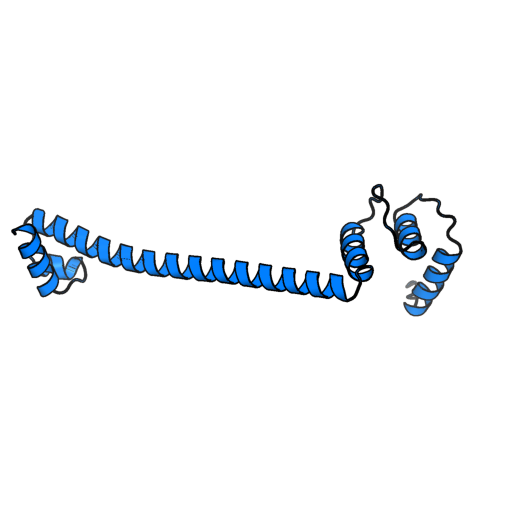116 GLY A O 1
ATOM 967 N N . LEU A 1 117 ? -21.042 -6.041 48.095 1.00 91.31 117 LEU A N 1
ATOM 968 C CA . LEU A 1 117 ? -20.519 -4.680 48.249 1.00 91.31 117 LEU A CA 1
ATOM 969 C C . LEU A 1 117 ? -21.630 -3.624 48.166 1.00 91.31 117 LEU A C 1
ATOM 971 O O . LEU A 1 117 ? -22.666 -3.829 47.536 1.00 91.31 117 LEU A O 1
ATOM 975 N N . ASP A 1 118 ? -21.382 -2.466 48.780 1.00 92.38 118 ASP A N 1
ATOM 976 C CA . ASP A 1 118 ? -22.332 -1.355 48.776 1.00 92.38 118 ASP A CA 1
ATOM 977 C C . ASP A 1 118 ? -22.526 -0.759 47.372 1.00 92.38 118 ASP A C 1
ATOM 979 O O . ASP A 1 118 ? -21.568 -0.502 46.636 1.00 92.38 118 ASP A O 1
ATOM 983 N N . LYS A 1 119 ? -23.783 -0.476 47.024 1.00 90.38 119 LYS A N 1
ATOM 984 C CA . LYS A 1 119 ? -24.187 -0.000 45.695 1.00 90.38 119 LYS A CA 1
ATOM 985 C C . LYS A 1 119 ? -23.580 1.351 45.325 1.00 90.38 119 LYS A C 1
ATOM 987 O O . LYS A 1 119 ? -23.225 1.553 44.164 1.00 90.38 119 LYS A O 1
ATOM 992 N N . SER A 1 120 ? -23.415 2.257 46.292 1.00 91.00 120 SER A N 1
ATOM 993 C CA . SER A 1 120 ? -22.799 3.568 46.045 1.00 91.00 120 SER A CA 1
ATOM 994 C C . SER A 1 120 ? -21.312 3.435 45.705 1.00 91.00 120 SER A C 1
ATOM 996 O O . SER A 1 120 ? -20.800 4.131 44.821 1.00 91.00 120 SER A O 1
ATOM 998 N N . LEU A 1 121 ? -20.631 2.476 46.341 1.00 91.25 121 LEU A N 1
ATOM 999 C CA . LEU A 1 121 ? -19.231 2.168 46.071 1.00 91.25 121 LEU A CA 1
ATOM 1000 C C . LEU A 1 121 ? -19.069 1.512 44.693 1.00 91.25 121 LEU A C 1
ATOM 1002 O O . LEU A 1 121 ? -18.155 1.871 43.955 1.00 91.25 121 LEU A O 1
ATOM 1006 N N . ILE A 1 122 ? -19.975 0.601 44.317 1.00 92.00 122 ILE A N 1
ATOM 1007 C CA . ILE A 1 122 ? -19.978 -0.055 42.998 1.00 92.00 122 ILE A CA 1
ATOM 1008 C C . ILE A 1 122 ? -20.199 0.965 41.877 1.00 92.00 122 ILE A C 1
ATOM 1010 O O . ILE A 1 122 ? -19.447 0.960 40.902 1.00 92.00 122 ILE A O 1
ATOM 1014 N N . ALA A 1 123 ? -21.180 1.860 42.029 1.00 92.62 123 ALA A N 1
ATOM 1015 C CA . ALA A 1 123 ? -21.452 2.935 41.075 1.00 92.62 123 ALA A CA 1
ATOM 1016 C C . ALA A 1 123 ? -20.209 3.816 40.854 1.00 92.62 123 ALA A C 1
ATOM 1018 O O . ALA A 1 123 ? -19.803 4.058 39.719 1.00 92.62 123 ALA A O 1
ATOM 1019 N N . THR A 1 124 ? -19.533 4.195 41.944 1.00 92.19 124 THR A N 1
ATOM 1020 C CA . THR A 1 124 ? -18.295 4.989 41.889 1.00 92.19 124 THR A CA 1
ATOM 1021 C C . THR A 1 124 ? -17.130 4.219 41.254 1.00 92.19 124 THR A C 1
ATOM 1023 O O . THR A 1 124 ? -16.371 4.786 40.481 1.00 92.19 124 THR A O 1
ATOM 1026 N N . ALA A 1 125 ? -16.970 2.927 41.560 1.00 89.88 125 ALA A N 1
ATOM 1027 C CA . ALA A 1 125 ? -15.843 2.122 41.080 1.00 89.88 125 ALA A CA 1
ATOM 1028 C C . ALA A 1 125 ? -15.962 1.695 39.607 1.00 89.88 125 ALA A C 1
ATOM 1030 O O . ALA A 1 125 ? -14.953 1.387 38.975 1.00 89.88 125 ALA A O 1
ATOM 1031 N N . THR A 1 126 ? -17.183 1.634 39.070 1.00 90.69 126 THR A N 1
ATOM 1032 C CA . THR A 1 126 ? -17.462 1.179 37.695 1.00 90.69 126 THR A CA 1
ATOM 1033 C C . THR A 1 126 ? -17.863 2.313 36.750 1.00 90.69 126 THR A C 1
ATOM 1035 O O . THR A 1 126 ? -18.092 2.066 35.565 1.00 90.69 126 THR A O 1
ATOM 1038 N N . ASP A 1 127 ? -17.918 3.554 37.248 1.00 92.06 127 ASP A N 1
ATOM 1039 C CA . ASP A 1 127 ? -18.465 4.725 36.550 1.00 92.06 127 ASP A CA 1
ATOM 1040 C C . ASP A 1 127 ? -19.883 4.479 35.991 1.00 92.06 127 ASP A C 1
ATOM 1042 O O . ASP A 1 127 ? -20.216 4.928 34.890 1.00 92.06 127 ASP A O 1
ATOM 1046 N N . LEU A 1 128 ? -20.706 3.721 36.719 1.00 91.50 128 LEU A N 1
ATOM 1047 C CA . LEU A 1 128 ? -22.120 3.506 36.405 1.00 91.50 128 LEU A CA 1
ATOM 1048 C C . LEU A 1 128 ? -22.979 4.423 37.272 1.00 91.50 128 LEU A C 1
ATOM 1050 O O . LEU A 1 128 ? -22.612 4.755 38.400 1.00 91.50 128 LEU A O 1
ATOM 1054 N N . VAL A 1 129 ? -24.154 4.814 36.778 1.00 93.31 129 VAL A N 1
ATOM 1055 C CA . VAL A 1 129 ? -25.102 5.538 37.634 1.00 93.31 129 VAL A CA 1
ATOM 1056 C C . VAL A 1 129 ? -25.754 4.576 38.623 1.00 93.31 129 VAL A C 1
ATOM 1058 O O . VAL A 1 129 ? -25.959 3.399 38.324 1.00 93.31 129 VAL A O 1
ATOM 1061 N N . LEU A 1 130 ? -26.109 5.075 39.808 1.00 91.56 130 LEU A N 1
ATOM 1062 C CA . LEU A 1 130 ? -26.686 4.246 40.870 1.00 91.56 130 LEU A CA 1
ATOM 1063 C C . LEU A 1 130 ? -27.938 3.486 40.396 1.00 91.56 130 LEU A C 1
ATOM 1065 O O . LEU A 1 130 ? -28.076 2.302 40.683 1.00 91.56 130 LEU A O 1
ATOM 1069 N N . GLU A 1 131 ? -28.785 4.133 39.590 1.00 92.31 131 GLU A N 1
ATOM 1070 C CA . GLU A 1 131 ? -29.976 3.517 38.989 1.00 92.31 131 GLU A CA 1
ATOM 1071 C C . GLU A 1 131 ? -29.640 2.298 38.110 1.00 92.31 131 GLU A C 1
ATOM 1073 O O . GLU A 1 131 ? -30.362 1.304 38.135 1.00 92.31 131 GLU A O 1
ATOM 1078 N N . GLN A 1 132 ? -28.524 2.330 37.369 1.00 91.06 132 GLN A N 1
ATOM 1079 C CA . GLN A 1 132 ? -28.072 1.193 36.557 1.00 91.06 132 GLN A CA 1
ATOM 1080 C C . GLN A 1 132 ? -27.636 0.024 37.441 1.00 91.06 132 GLN A C 1
ATOM 1082 O O . GLN A 1 132 ? -27.948 -1.123 37.141 1.00 91.06 132 GLN A O 1
ATOM 1087 N N . VAL A 1 133 ? -26.949 0.303 38.551 1.00 91.50 133 VAL A N 1
ATOM 1088 C CA . VAL A 1 133 ? -26.526 -0.731 39.508 1.00 91.50 133 VAL A CA 1
ATOM 1089 C C . VAL A 1 133 ? -27.738 -1.371 40.194 1.00 91.50 133 VAL A C 1
ATOM 1091 O O . VAL A 1 133 ? -27.789 -2.591 40.335 1.00 91.50 133 VAL A O 1
ATOM 1094 N N . GLU A 1 134 ? -28.743 -0.578 40.573 1.00 91.81 134 GLU A N 1
ATOM 1095 C CA . GLU A 1 134 ? -30.001 -1.087 41.136 1.00 91.81 134 GLU A CA 1
ATOM 1096 C C . GLU A 1 134 ? -30.801 -1.924 40.132 1.00 91.81 134 GLU A C 1
ATOM 1098 O O . GLU A 1 134 ? -31.420 -2.921 40.507 1.00 91.81 134 GLU A O 1
ATOM 1103 N N . GLN A 1 135 ? -30.789 -1.537 38.857 1.00 92.88 135 GLN A N 1
ATOM 1104 C CA . GLN A 1 135 ? -31.427 -2.303 37.793 1.00 92.88 135 GLN A CA 1
ATOM 1105 C C . GLN A 1 135 ? -30.734 -3.658 37.585 1.00 92.88 135 GLN A C 1
ATOM 1107 O O . GLN A 1 135 ? -31.412 -4.683 37.548 1.00 92.88 135 GLN A O 1
ATOM 1112 N N . LEU A 1 136 ? -29.396 -3.685 37.558 1.00 91.88 136 LEU A N 1
ATOM 1113 C CA . LEU A 1 136 ? -28.615 -4.925 37.470 1.00 91.88 136 LEU A CA 1
ATOM 1114 C C . LEU A 1 136 ? -28.858 -5.855 38.670 1.00 91.88 136 LEU A C 1
ATOM 1116 O O . LEU A 1 136 ? -28.912 -7.071 38.512 1.00 91.88 136 LEU A O 1
ATOM 1120 N N . GLU A 1 137 ? -29.029 -5.304 39.876 1.00 90.50 137 GLU A N 1
ATOM 1121 C CA . GLU A 1 137 ? -29.382 -6.082 41.071 1.00 90.50 137 GLU A CA 1
ATOM 1122 C C . GLU A 1 137 ? -30.781 -6.708 40.955 1.00 90.50 137 GLU A C 1
ATOM 1124 O O . GLU A 1 137 ? -30.974 -7.865 41.332 1.00 90.50 137 GLU A O 1
ATOM 1129 N N . LYS A 1 138 ? -31.762 -5.971 40.418 1.00 91.25 138 LYS A N 1
ATOM 1130 C CA . LYS A 1 138 ? -33.112 -6.503 40.172 1.00 91.25 138 LYS A CA 1
ATOM 1131 C C . LYS A 1 138 ? -33.094 -7.633 39.147 1.00 91.25 138 LYS A C 1
ATOM 1133 O O . LYS A 1 138 ? -33.731 -8.647 39.392 1.00 91.25 138 LYS A O 1
ATOM 1138 N N . GLU A 1 139 ? -32.346 -7.472 38.056 1.00 89.62 139 GLU A N 1
ATOM 1139 C CA . GLU A 1 139 ? -32.180 -8.486 37.002 1.00 89.62 139 GLU A CA 1
ATOM 1140 C C . GLU A 1 139 ? -31.438 -9.738 37.485 1.00 89.62 139 GLU A C 1
ATOM 1142 O O . GLU A 1 139 ? -31.663 -10.831 36.976 1.00 89.62 139 GLU A O 1
ATOM 1147 N N . LEU A 1 140 ? -30.560 -9.607 38.484 1.00 88.06 140 LEU A N 1
ATOM 1148 C CA . LEU A 1 140 ? -29.880 -10.752 39.093 1.00 88.06 140 LEU A CA 1
ATOM 1149 C C . LEU A 1 140 ? -30.796 -11.550 40.037 1.00 88.06 140 LEU A C 1
ATOM 1151 O O . LEU A 1 140 ? -30.593 -12.749 40.221 1.00 88.06 140 LEU A O 1
ATOM 1155 N N . ASN A 1 141 ? -31.755 -10.869 40.669 1.00 84.12 141 ASN A N 1
ATOM 1156 C CA . ASN A 1 141 ? -32.660 -11.436 41.671 1.00 84.12 141 ASN A CA 1
ATOM 1157 C C . ASN A 1 141 ? -34.035 -11.844 41.097 1.00 84.12 141 ASN A C 1
ATOM 1159 O O . ASN A 1 141 ? -34.855 -12.382 41.845 1.00 84.12 141 ASN A O 1
ATOM 1163 N N . SER A 1 142 ? -34.294 -11.564 39.813 1.00 74.31 142 SER A N 1
ATOM 1164 C CA . SER A 1 142 ? -35.466 -12.009 39.041 1.00 74.31 142 SER A CA 1
ATOM 1165 C C . SER A 1 142 ? -35.253 -13.383 38.419 1.00 74.31 142 SER A C 1
ATOM 1167 O O . SER A 1 142 ? -36.185 -14.211 38.509 1.00 74.31 142 SER A O 1
#